Protein AF-C6VYD8-F1 (afdb_monomer)

pLDDT: mean 78.39, std 19.63, range [41.75, 96.69]

Radius of gyration: 19.3 Å; Cα contacts (8 Å, |Δi|>4): 69; chains: 1; bounding box: 24×50×49 Å

Secondary structure (DSSP, 8-state):
----EEEEEETTEEEEEEE-TT--EEEEEEEHHHHHHHHHHHHHHHHHHHGGG-GGGGGGGS---

Sequence (65 aa):
MTGLHYSIVSEKMVWIWYYDHLGGKHLKELLADDAAAFVKRLKAKRETESGLVGTDFLAQYKTTH

Nearest PDB structures (foldseek):
  3to1-assembly1_A  TM=6.122E-01  e=5.442E-01  Saccharomyces cerevisiae S288C
  3tw1-assembly1_A  TM=6.191E-01  e=8.331E-01  Saccharomyces cerevisiae S288C
  3t9p-assembly1_B  TM=5.335E-01  e=1.440E+00  Roseovarius sp. TM1035
  2y8f-assembly1_A  TM=5.794E-01  e=4.305E+00  Homo sapiens
  3u12-assembly2_B  TM=6.022E-01  e=7.442E+00  Homo sapiens

Foldseek 3Di:
DWDWDKDQPDLFWIKIWTADPVRDIDIDIGGGPRSNVVVVVVVVVVCVVVVVVPPPVVVPPPDDD

Solvent-accessible surface area (backbone atoms only — not comparable to full-atom values): 3984 Å² total; per-residue (Å²): 133,75,60,82,43,73,48,78,79,48,70,43,28,28,42,35,35,37,49,50,99,86,66,50,79,47,77,46,80,34,52,49,69,60,16,34,52,51,52,52,52,51,53,54,50,51,50,61,70,58,53,77,78,60,74,71,72,67,65,82,80,68,84,85,133

Organism: Dyadobacter fermentans (strain ATCC 700827 / DSM 18053 / CIP 107007 / KCTC 52180 / NS114) (NCBI:txid471854)

Structure (mmCIF, N/CA/C/O backbone):
data_AF-C6VYD8-F1
#
_entry.id   AF-C6VYD8-F1
#
loop_
_atom_site.group_PDB
_atom_site.id
_atom_site.type_symbol
_atom_site.label_atom_id
_atom_site.label_alt_id
_atom_site.label_comp_id
_atom_site.label_asym_id
_atom_site.label_entity_id
_atom_site.label_seq_id
_atom_site.pdbx_PDB_ins_code
_atom_site.Cartn_x
_atom_site.Cartn_y
_atom_site.Cartn_z
_atom_site.occupancy
_atom_site.B_iso_or_equiv
_atom_site.auth_seq_id
_atom_site.auth_comp_id
_atom_site.auth_asym_id
_atom_site.auth_atom_id
_atom_site.pdbx_PDB_model_num
ATOM 1 N N . MET A 1 1 ? 12.583 8.643 -13.044 1.00 43.41 1 MET A N 1
ATOM 2 C CA . MET A 1 1 ? 12.091 8.682 -11.649 1.00 43.41 1 MET A CA 1
ATOM 3 C C . MET A 1 1 ? 10.953 7.681 -11.534 1.00 43.41 1 MET A C 1
ATOM 5 O O . MET A 1 1 ? 9.865 7.951 -12.019 1.00 43.41 1 MET A O 1
ATOM 9 N N . THR A 1 2 ? 11.222 6.491 -11.006 1.00 54.03 2 THR A N 1
ATOM 10 C CA . THR A 1 2 ? 10.226 5.424 -10.820 1.00 54.03 2 THR A CA 1
ATOM 11 C C . THR A 1 2 ? 9.392 5.740 -9.580 1.00 54.03 2 THR A C 1
ATOM 13 O O . THR A 1 2 ? 9.792 5.439 -8.457 1.00 54.03 2 THR A O 1
ATOM 16 N N . GLY A 1 3 ? 8.277 6.445 -9.772 1.00 67.94 3 GLY A N 1
ATOM 17 C CA . GLY A 1 3 ? 7.344 6.764 -8.695 1.00 67.94 3 GLY A CA 1
ATOM 18 C C . GLY A 1 3 ? 6.593 5.513 -8.247 1.00 67.94 3 GLY A C 1
ATOM 19 O O . GLY A 1 3 ? 6.009 4.811 -9.068 1.00 67.94 3 GLY A O 1
ATOM 20 N N . LEU A 1 4 ? 6.614 5.226 -6.946 1.00 81.06 4 LEU A N 1
ATOM 21 C CA . LEU A 1 4 ? 5.696 4.262 -6.350 1.00 81.06 4 LEU A CA 1
ATOM 22 C C . LEU A 1 4 ? 4.300 4.891 -6.340 1.00 81.06 4 LEU A C 1
ATOM 24 O O . LEU A 1 4 ? 4.102 5.953 -5.749 1.00 81.06 4 LEU A O 1
ATOM 28 N N . HIS A 1 5 ? 3.341 4.241 -6.980 1.00 91.56 5 HIS A N 1
ATOM 29 C CA . HIS A 1 5 ? 1.953 4.675 -7.012 1.00 91.56 5 HIS A CA 1
ATOM 30 C C . HIS A 1 5 ? 1.108 3.792 -6.103 1.00 91.56 5 HIS A C 1
ATOM 32 O O . HIS A 1 5 ? 1.400 2.609 -5.929 1.00 91.56 5 HIS A O 1
ATOM 38 N N . TYR A 1 6 ? 0.048 4.356 -5.531 1.00 93.88 6 TYR A N 1
ATOM 39 C CA . TYR A 1 6 ? -0.893 3.594 -4.724 1.00 93.88 6 TYR A CA 1
ATOM 40 C C . TYR A 1 6 ? -2.310 4.167 -4.801 1.00 93.88 6 TYR A C 1
ATOM 42 O O . TYR A 1 6 ? -2.503 5.348 -5.088 1.00 93.88 6 TYR A O 1
ATOM 50 N N . SER A 1 7 ? -3.295 3.320 -4.510 1.00 95.12 7 SER A N 1
ATOM 51 C CA . SER A 1 7 ? -4.698 3.680 -4.316 1.00 95.12 7 SER A CA 1
ATOM 52 C C . SER A 1 7 ? -5.226 2.985 -3.063 1.00 95.12 7 SER A C 1
ATOM 54 O O . SER A 1 7 ? -5.054 1.775 -2.896 1.00 95.12 7 SER A O 1
ATOM 56 N N . ILE A 1 8 ? -5.839 3.752 -2.162 1.00 94.19 8 ILE A N 1
ATOM 57 C CA . ILE A 1 8 ? -6.444 3.231 -0.933 1.00 94.19 8 ILE A CA 1
ATOM 58 C C . ILE A 1 8 ? -7.895 2.888 -1.258 1.00 94.19 8 ILE A C 1
ATOM 60 O O . ILE A 1 8 ? -8.707 3.784 -1.470 1.00 94.19 8 ILE A O 1
ATOM 64 N N . VAL A 1 9 ? -8.209 1.594 -1.301 1.00 93.88 9 VAL A N 1
ATOM 65 C CA . VAL A 1 9 ? -9.571 1.108 -1.567 1.00 93.88 9 VAL A CA 1
ATOM 66 C C . VAL A 1 9 ? -10.386 1.122 -0.272 1.00 93.88 9 VAL A C 1
ATOM 68 O O . VAL A 1 9 ? -11.544 1.528 -0.261 1.00 93.88 9 VAL A O 1
ATOM 71 N N . SER A 1 10 ? -9.770 0.710 0.840 1.00 93.81 10 SER A N 1
ATOM 72 C CA . SER A 1 10 ? -10.326 0.811 2.195 1.00 93.81 10 SER A CA 1
ATOM 73 C C . SER A 1 10 ? -9.206 0.828 3.243 1.00 93.81 10 SER A C 1
ATOM 75 O O . SER A 1 10 ? -8.034 0.656 2.912 1.00 93.81 10 SER A O 1
ATOM 77 N N . GLU A 1 11 ? -9.543 0.960 4.531 1.00 91.50 11 GLU A N 1
ATOM 78 C CA . GLU A 1 11 ? -8.547 0.848 5.613 1.00 91.50 11 GLU A CA 1
ATOM 79 C C . GLU A 1 11 ? -7.858 -0.525 5.675 1.00 91.50 11 GLU A C 1
ATOM 81 O O . GLU A 1 11 ? -6.777 -0.639 6.245 1.00 91.50 11 GLU A O 1
ATOM 86 N N . LYS A 1 12 ? -8.457 -1.558 5.068 1.00 95.75 12 LYS A N 1
ATOM 87 C CA . LYS A 1 12 ? -7.930 -2.929 5.028 1.00 95.75 12 LYS A CA 1
ATOM 88 C C . LYS A 1 12 ? -7.544 -3.390 3.620 1.00 95.75 12 LYS A C 1
ATOM 90 O O . LYS A 1 12 ? -7.277 -4.575 3.435 1.00 95.75 12 LYS A O 1
ATOM 95 N N . MET A 1 13 ? -7.522 -2.495 2.630 1.00 96.50 13 MET A N 1
ATOM 96 C CA . MET A 1 13 ? -7.149 -2.846 1.259 1.00 96.50 13 MET A CA 1
ATOM 97 C C . MET A 1 13 ? -6.495 -1.675 0.528 1.00 96.50 13 MET A C 1
ATOM 99 O O . MET A 1 13 ? -7.088 -0.604 0.381 1.00 96.50 13 MET A O 1
ATOM 103 N N . VAL A 1 14 ? -5.284 -1.905 0.025 1.00 96.25 14 VAL A N 1
ATOM 104 C CA . VAL A 1 14 ? -4.509 -0.918 -0.734 1.00 96.25 14 VAL A CA 1
ATOM 105 C C . VAL A 1 14 ? -3.896 -1.586 -1.957 1.00 96.25 14 VAL A C 1
ATOM 107 O O . VAL A 1 14 ? -3.317 -2.667 -1.863 1.00 96.25 14 VAL A O 1
ATOM 110 N N . TRP A 1 15 ? -3.978 -0.917 -3.100 1.00 96.69 15 TRP A N 1
ATOM 111 C CA . TRP A 1 15 ? -3.269 -1.309 -4.313 1.00 96.69 15 TRP A CA 1
ATOM 112 C C . TRP A 1 15 ? -2.040 -0.447 -4.502 1.00 96.69 15 TRP A C 1
ATOM 114 O O . TRP A 1 15 ? -2.115 0.771 -4.377 1.00 96.69 15 TRP A O 1
ATOM 124 N N . ILE A 1 16 ? -0.918 -1.077 -4.827 1.00 94.69 16 ILE A N 1
ATOM 125 C CA . ILE A 1 16 ? 0.360 -0.418 -5.076 1.00 94.69 16 ILE A CA 1
ATOM 126 C C . ILE A 1 16 ? 0.859 -0.862 -6.444 1.00 94.69 16 ILE A C 1
ATOM 128 O O . ILE A 1 16 ? 0.792 -2.045 -6.773 1.00 94.69 16 ILE A O 1
ATOM 132 N N . TRP A 1 17 ? 1.377 0.065 -7.243 1.00 94.38 17 TRP A N 1
ATOM 133 C CA . TRP A 1 17 ? 2.035 -0.270 -8.499 1.00 94.38 17 TRP A CA 1
ATOM 134 C C . TRP A 1 17 ? 3.246 0.609 -8.770 1.00 94.38 17 TRP A C 1
ATOM 136 O O . TRP A 1 17 ? 3.348 1.741 -8.302 1.00 94.38 17 TRP A O 1
ATOM 146 N N . TYR A 1 18 ? 4.178 0.075 -9.548 1.00 92.12 18 TYR A N 1
ATOM 147 C CA . TYR A 1 18 ? 5.349 0.801 -10.021 1.00 92.12 18 TYR A CA 1
ATOM 148 C C . TYR A 1 18 ? 5.816 0.236 -11.360 1.00 92.12 18 TYR A C 1
ATOM 150 O O . TYR A 1 18 ? 5.446 -0.874 -11.746 1.00 92.12 18 TYR A O 1
ATOM 158 N N . TYR A 1 19 ? 6.631 1.019 -12.059 1.00 92.06 19 TYR A N 1
ATOM 159 C CA . TYR A 1 19 ? 7.379 0.556 -13.221 1.00 92.06 19 TYR A CA 1
ATOM 160 C C . TYR A 1 19 ? 8.817 0.288 -12.795 1.00 92.06 19 TYR A C 1
ATOM 162 O O . TYR A 1 19 ? 9.410 1.105 -12.085 1.00 92.06 19 TYR A O 1
ATOM 170 N N . ASP A 1 20 ? 9.364 -0.859 -13.182 1.00 89.44 20 ASP A N 1
ATOM 171 C CA . ASP A 1 20 ? 10.789 -1.123 -13.015 1.00 89.44 20 ASP A CA 1
ATOM 172 C C . ASP A 1 20 ? 11.628 -0.341 -14.044 1.00 89.44 20 ASP A C 1
ATOM 174 O O . ASP A 1 20 ? 11.118 0.413 -14.877 1.00 89.44 20 ASP A O 1
ATOM 178 N N . HIS A 1 21 ? 12.948 -0.498 -13.971 1.00 87.94 21 HIS A N 1
ATOM 179 C CA . HIS A 1 21 ? 13.893 0.186 -14.853 1.00 87.94 21 HIS A CA 1
ATOM 180 C C . HIS A 1 21 ? 13.837 -0.297 -16.313 1.00 87.94 21 HIS A C 1
ATOM 182 O O . HIS A 1 21 ? 14.357 0.388 -17.190 1.00 87.94 21 HIS A O 1
ATOM 188 N N . LEU A 1 22 ? 13.204 -1.443 -16.575 1.00 90.94 22 LEU A N 1
ATOM 189 C CA . LEU A 1 22 ? 12.976 -2.001 -17.908 1.00 90.94 22 LEU A CA 1
ATOM 190 C C . LEU A 1 22 ? 11.580 -1.640 -18.450 1.00 90.94 22 LEU A C 1
ATOM 192 O O . LEU A 1 22 ? 11.236 -2.031 -19.562 1.00 90.94 22 LEU A O 1
ATOM 196 N N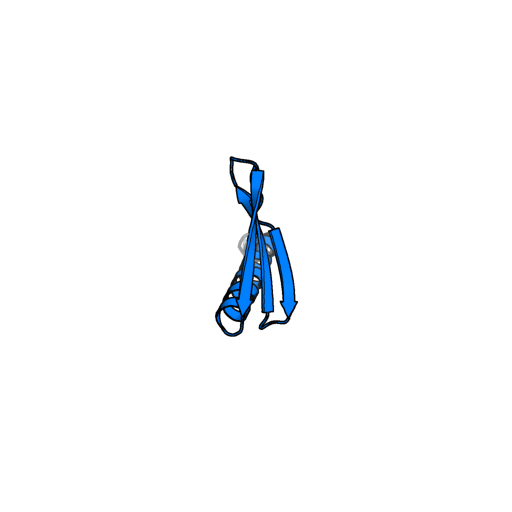 . GLY A 1 23 ? 10.775 -0.892 -17.686 1.00 87.00 23 GLY A N 1
ATOM 197 C CA . GLY A 1 23 ? 9.403 -0.528 -18.043 1.00 87.00 23 GLY A CA 1
ATOM 198 C C . GLY A 1 23 ? 8.358 -1.597 -17.703 1.00 87.00 23 GLY A C 1
ATOM 199 O O . GLY A 1 23 ? 7.191 -1.445 -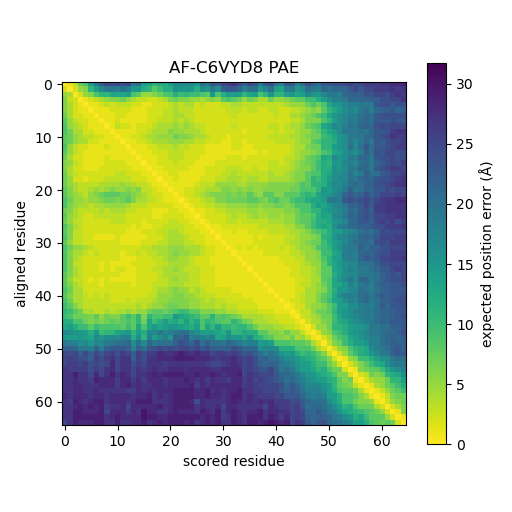18.070 1.00 87.00 23 GLY A O 1
ATOM 200 N N . GLY A 1 24 ? 8.735 -2.657 -16.985 1.00 90.00 24 GLY A N 1
ATOM 201 C CA . GLY A 1 24 ? 7.817 -3.677 -16.490 1.00 90.00 24 GLY A CA 1
ATOM 202 C C . GLY A 1 24 ? 6.888 -3.112 -15.417 1.00 90.00 24 GLY A C 1
ATOM 203 O O . GLY A 1 24 ? 7.340 -2.490 -14.455 1.00 90.00 24 GLY A O 1
ATOM 204 N N . LYS A 1 25 ? 5.577 -3.315 -15.582 1.00 91.81 25 LYS A N 1
ATOM 205 C CA . LYS A 1 25 ? 4.563 -2.885 -14.611 1.00 91.81 25 LYS A CA 1
ATOM 206 C C . LYS A 1 25 ? 4.381 -3.950 -13.534 1.00 91.81 25 LYS A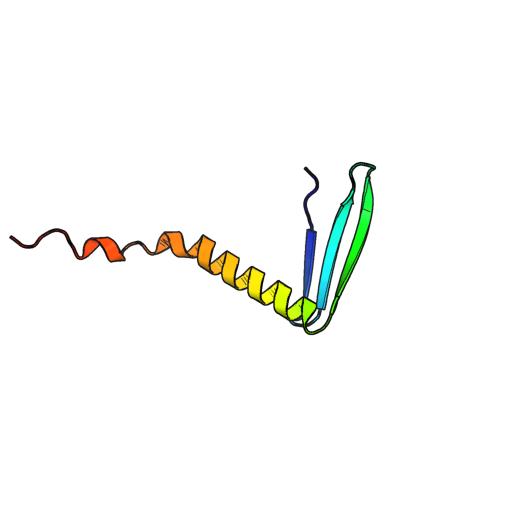 C 1
ATOM 208 O O . LYS A 1 25 ? 3.987 -5.073 -13.836 1.00 91.81 25 LYS A O 1
ATOM 213 N N . HIS A 1 26 ? 4.564 -3.556 -12.281 1.00 92.25 26 HIS A N 1
ATOM 214 C CA . HIS A 1 26 ? 4.352 -4.407 -11.111 1.00 92.25 26 HIS A CA 1
ATOM 215 C C . HIS A 1 26 ? 3.150 -3.915 -10.318 1.00 92.25 26 HIS A C 1
ATOM 217 O O . HIS A 1 26 ? 2.985 -2.710 -10.132 1.00 92.25 26 HIS A O 1
ATOM 223 N N . LEU A 1 27 ? 2.321 -4.847 -9.850 1.00 93.81 27 LEU A N 1
ATOM 224 C CA . LEU A 1 27 ? 1.168 -4.589 -8.991 1.00 93.81 27 LEU A CA 1
ATOM 225 C C . LEU A 1 27 ? 1.313 -5.430 -7.722 1.00 93.81 27 LEU A C 1
ATOM 227 O O . LEU A 1 27 ? 1.629 -6.616 -7.793 1.00 93.81 27 LEU A O 1
ATOM 231 N N . LYS A 1 28 ? 1.046 -4.823 -6.569 1.00 94.25 28 LYS A N 1
ATOM 232 C CA . LYS A 1 28 ? 0.950 -5.512 -5.288 1.00 94.25 28 LYS A CA 1
ATOM 233 C C . LYS A 1 28 ? -0.314 -5.080 -4.565 1.00 94.25 28 LYS A C 1
ATOM 235 O O . LYS A 1 28 ? -0.584 -3.888 -4.420 1.00 94.25 28 LYS A O 1
ATOM 240 N N . GLU A 1 29 ? -1.051 -6.062 -4.074 1.00 95.44 29 GLU A N 1
ATOM 241 C CA . GLU A 1 29 ? -2.200 -5.845 -3.206 1.00 95.44 29 GLU A CA 1
ATOM 242 C C . GLU A 1 29 ? -1.761 -6.016 -1.750 1.00 95.44 29 GLU A C 1
ATOM 244 O O . GLU A 1 29 ? -1.119 -7.005 -1.395 1.00 95.44 29 GLU A O 1
ATOM 249 N N . LEU A 1 30 ? -2.073 -5.029 -0.912 1.00 96.06 30 LEU A N 1
ATOM 250 C CA . LEU A 1 30 ? -1.964 -5.137 0.538 1.00 96.06 30 LEU A CA 1
ATOM 251 C C . LEU A 1 30 ? -3.359 -5.350 1.110 1.00 96.06 30 LEU A C 1
ATOM 253 O O . LEU A 1 30 ? -4.296 -4.634 0.746 1.00 96.06 30 LEU A O 1
ATOM 257 N N . LEU A 1 31 ? -3.474 -6.301 2.031 1.00 95.75 31 LEU A N 1
ATOM 258 C CA . LEU A 1 31 ? -4.731 -6.697 2.656 1.00 95.75 31 LEU A CA 1
ATOM 259 C C . LEU A 1 31 ? -4.605 -6.665 4.180 1.00 95.75 31 LEU A C 1
ATOM 261 O O . LEU A 1 31 ? -3.509 -6.788 4.725 1.00 95.75 31 LEU A O 1
ATOM 265 N N . ALA A 1 32 ? -5.744 -6.516 4.856 1.00 95.75 32 ALA A N 1
ATOM 266 C CA . ALA A 1 32 ? -5.878 -6.586 6.309 1.00 95.75 32 ALA A CA 1
ATOM 267 C C . ALA A 1 32 ? -4.835 -5.723 7.047 1.00 95.75 32 ALA A C 1
ATOM 269 O O . ALA A 1 32 ? -4.809 -4.503 6.862 1.00 95.75 32 ALA A O 1
ATOM 270 N N . ASP A 1 33 ? -3.998 -6.339 7.881 1.00 95.44 33 ASP A N 1
ATOM 271 C CA . ASP A 1 33 ? -3.068 -5.639 8.767 1.00 95.44 33 ASP A CA 1
ATOM 272 C C . ASP A 1 33 ? -1.969 -4.896 7.999 1.00 95.44 33 ASP A C 1
ATOM 274 O O . ASP A 1 33 ? -1.591 -3.792 8.394 1.00 95.44 33 ASP A O 1
ATOM 278 N N . ASP A 1 34 ? -1.520 -5.428 6.859 1.00 93.69 34 ASP A N 1
ATOM 279 C CA . ASP A 1 34 ? -0.516 -4.768 6.017 1.00 93.69 34 ASP A CA 1
ATOM 280 C C . ASP A 1 34 ? -1.069 -3.479 5.400 1.00 93.69 34 ASP A C 1
ATOM 282 O O . ASP A 1 34 ? -0.396 -2.443 5.372 1.00 93.69 34 ASP A O 1
ATOM 286 N N . ALA A 1 35 ? -2.324 -3.519 4.948 1.00 95.69 35 ALA A N 1
ATOM 287 C CA . ALA A 1 35 ? -3.020 -2.341 4.442 1.00 95.69 35 ALA A CA 1
ATOM 288 C C . ALA A 1 35 ? -3.253 -1.307 5.553 1.00 95.69 35 ALA A C 1
ATOM 290 O O . ALA A 1 35 ? -2.956 -0.123 5.369 1.00 95.69 35 ALA A O 1
ATOM 291 N N . ALA A 1 36 ? -3.708 -1.751 6.726 1.00 95.06 36 ALA A N 1
ATOM 292 C CA . ALA A 1 36 ? -3.949 -0.872 7.866 1.00 95.06 36 ALA A CA 1
ATOM 293 C C . ALA A 1 36 ? -2.653 -0.196 8.344 1.00 95.06 36 ALA A C 1
ATOM 295 O O . ALA A 1 36 ? -2.620 1.016 8.590 1.00 95.06 36 ALA A O 1
ATOM 296 N N . ALA A 1 37 ? -1.555 -0.954 8.411 1.00 94.69 37 ALA A N 1
ATOM 297 C CA . ALA A 1 37 ? -0.237 -0.437 8.753 1.00 94.69 37 ALA A CA 1
ATOM 298 C C . ALA A 1 37 ? 0.249 0.602 7.731 1.00 94.69 37 ALA A C 1
ATOM 300 O O . ALA A 1 37 ? 0.787 1.643 8.124 1.00 94.69 37 ALA A O 1
ATOM 301 N N . PHE A 1 38 ? 0.029 0.358 6.436 1.00 93.12 38 PHE A N 1
ATOM 302 C CA . PHE A 1 38 ? 0.371 1.301 5.372 1.00 93.12 38 PHE A CA 1
ATOM 303 C C . PHE A 1 38 ? -0.397 2.625 5.511 1.00 93.12 38 PHE A C 1
ATOM 305 O O . PHE A 1 38 ? 0.217 3.695 5.544 1.00 93.12 38 PHE A O 1
ATOM 312 N N . VAL A 1 39 ? -1.722 2.565 5.683 1.00 92.19 39 VAL A N 1
ATOM 313 C CA . VAL A 1 39 ? -2.578 3.755 5.851 1.00 92.19 39 VAL A CA 1
ATOM 314 C C . VAL A 1 39 ? -2.199 4.546 7.107 1.00 92.19 39 VAL A C 1
ATOM 316 O O . VAL A 1 39 ? -2.117 5.775 7.058 1.00 92.19 39 VAL A O 1
ATOM 319 N N . LYS A 1 40 ? -1.907 3.864 8.224 1.00 93.50 40 LYS A N 1
ATOM 320 C CA . LYS A 1 40 ? -1.479 4.515 9.473 1.00 93.50 40 LYS A CA 1
ATOM 321 C C . LYS A 1 40 ? -0.179 5.304 9.290 1.00 93.50 40 LYS A C 1
ATOM 323 O O . LYS A 1 40 ? -0.096 6.449 9.731 1.00 93.50 40 LYS A O 1
ATOM 328 N N . ARG A 1 41 ? 0.818 4.725 8.608 1.00 91.00 41 ARG A N 1
ATOM 329 C CA . ARG A 1 41 ? 2.090 5.411 8.308 1.00 91.00 41 ARG A CA 1
ATOM 330 C C . ARG A 1 41 ? 1.883 6.626 7.402 1.00 91.00 41 ARG A C 1
ATOM 332 O O . ARG A 1 41 ? 2.522 7.653 7.612 1.00 91.00 41 ARG A O 1
ATOM 339 N N . LEU A 1 42 ? 0.969 6.531 6.438 1.00 88.56 42 LEU A N 1
ATOM 340 C CA . LEU A 1 42 ? 0.601 7.640 5.553 1.00 88.56 42 LEU A CA 1
ATOM 341 C C . LEU A 1 42 ? -0.021 8.818 6.308 1.00 88.56 42 LEU A C 1
ATOM 343 O O . LEU A 1 42 ? 0.390 9.959 6.097 1.00 88.56 42 LEU A O 1
ATOM 347 N N . LYS A 1 43 ? -0.971 8.542 7.212 1.00 87.50 43 LYS A N 1
ATOM 348 C CA . LYS A 1 43 ? -1.599 9.568 8.062 1.00 87.50 43 LYS A CA 1
ATOM 349 C C . LYS A 1 43 ? -0.554 10.269 8.944 1.00 87.50 43 LYS A C 1
ATOM 351 O O . LYS A 1 43 ? -0.462 11.492 8.904 1.00 87.50 43 LYS A O 1
ATOM 356 N N . ALA A 1 44 ? 0.320 9.506 9.606 1.00 83.62 44 ALA A N 1
ATOM 357 C CA . ALA A 1 44 ? 1.388 10.059 10.447 1.00 83.62 44 ALA A CA 1
ATOM 358 C C . ALA A 1 44 ? 2.392 10.932 9.663 1.00 83.62 44 ALA A C 1
ATOM 360 O O . ALA A 1 44 ? 2.830 11.979 10.145 1.00 83.62 44 ALA A O 1
ATOM 361 N N . LYS A 1 45 ? 2.743 10.540 8.428 1.00 79.00 45 LYS A N 1
ATOM 362 C CA . LYS A 1 45 ? 3.618 11.344 7.557 1.00 79.00 45 LYS A CA 1
ATOM 363 C C . LYS A 1 45 ? 2.957 12.666 7.166 1.00 79.00 45 LYS A C 1
ATOM 365 O O . LYS A 1 45 ? 3.610 13.702 7.216 1.00 79.00 45 LYS A O 1
ATOM 370 N N . ARG A 1 46 ? 1.656 12.646 6.853 1.00 74.12 46 ARG A N 1
ATOM 371 C CA . ARG A 1 46 ? 0.885 13.854 6.523 1.00 74.12 46 ARG A CA 1
ATOM 372 C C . ARG A 1 46 ? 0.780 14.814 7.706 1.00 74.12 46 ARG A C 1
ATOM 374 O O . ARG A 1 46 ? 0.866 16.020 7.506 1.00 74.12 46 ARG A O 1
ATOM 381 N N . GLU A 1 47 ? 0.635 14.294 8.920 1.00 66.25 47 GLU A N 1
ATOM 382 C CA . GLU A 1 47 ? 0.646 15.092 10.154 1.00 66.25 47 GLU A CA 1
ATOM 383 C C . GLU A 1 47 ? 2.025 15.708 10.420 1.00 66.25 47 GLU A C 1
ATOM 385 O O . GLU A 1 47 ? 2.113 16.874 10.784 1.00 66.25 47 GLU A O 1
ATOM 390 N N . THR A 1 48 ? 3.103 14.969 10.150 1.00 61.62 48 THR A N 1
ATOM 391 C CA . THR A 1 48 ? 4.480 15.474 10.290 1.00 61.62 48 THR A CA 1
ATOM 392 C C . THR A 1 48 ? 4.797 16.558 9.252 1.00 61.62 48 THR A C 1
ATOM 394 O O . THR A 1 48 ? 5.413 17.567 9.579 1.00 61.62 48 THR A O 1
ATOM 397 N N . GLU A 1 49 ? 4.333 16.391 8.011 1.00 58.75 49 GLU A N 1
ATOM 398 C CA . GLU A 1 49 ? 4.499 17.381 6.937 1.00 58.75 49 GLU A CA 1
ATOM 399 C C . GLU A 1 49 ? 3.581 18.606 7.124 1.00 58.75 49 GLU A C 1
ATOM 401 O O . GLU A 1 49 ? 3.956 19.714 6.749 1.00 58.75 49 GLU A O 1
ATOM 406 N N . SER A 1 50 ? 2.415 18.440 7.761 1.00 55.00 50 SER A N 1
ATOM 407 C CA . SER A 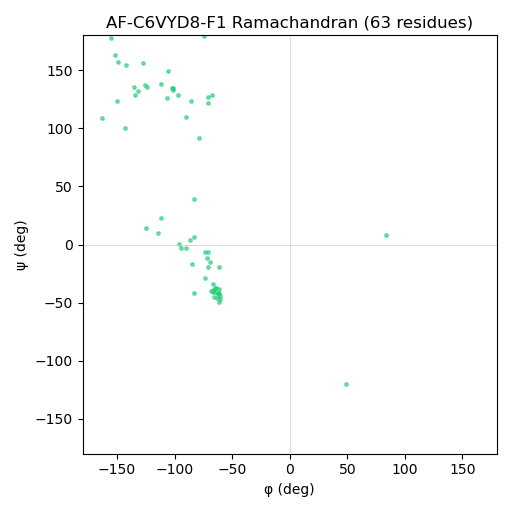1 50 ? 1.501 19.547 8.107 1.00 55.00 50 SER A CA 1
ATOM 408 C C . SER A 1 50 ? 1.864 20.237 9.435 1.00 55.00 50 SER A C 1
ATOM 410 O O . SER A 1 50 ? 1.429 21.358 9.688 1.00 55.00 50 SER A O 1
ATOM 412 N N . GLY A 1 51 ? 2.685 19.601 10.278 1.00 47.09 51 GLY A N 1
ATOM 413 C CA . GLY A 1 51 ? 3.119 20.099 11.588 1.00 47.09 51 GLY A CA 1
ATOM 414 C C . GLY A 1 51 ? 4.139 21.244 11.546 1.00 47.09 51 GLY A C 1
ATOM 415 O O . GLY A 1 51 ? 4.424 21.839 12.581 1.00 47.09 51 GLY A O 1
ATOM 416 N N . LEU A 1 52 ? 4.644 21.612 10.363 1.00 47.97 52 LEU A N 1
ATOM 417 C CA . LEU A 1 52 ? 5.481 22.806 10.162 1.00 47.97 52 LEU A CA 1
ATOM 418 C C . LEU A 1 52 ? 4.679 24.109 9.977 1.00 47.97 52 LEU A C 1
ATOM 420 O O . LEU A 1 52 ? 5.272 25.152 9.725 1.00 47.97 52 LEU A O 1
ATOM 424 N N . VAL A 1 53 ? 3.351 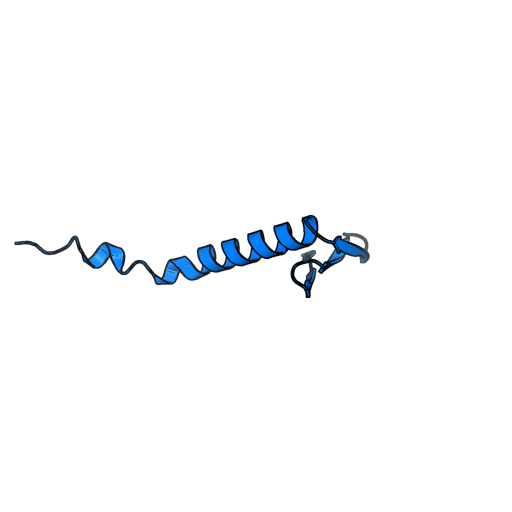24.084 10.145 1.00 50.38 53 VAL A 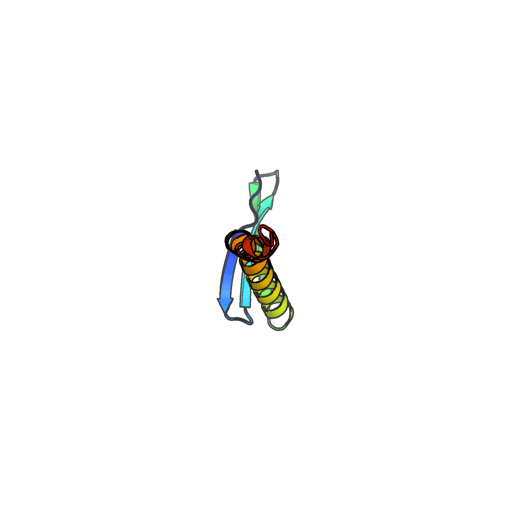N 1
ATOM 425 C CA . VAL A 1 53 ? 2.518 25.307 10.210 1.00 50.38 53 VAL A CA 1
ATOM 426 C C . VAL A 1 53 ? 2.279 25.762 11.665 1.00 50.38 53 VAL A C 1
ATOM 428 O O . VAL A 1 53 ? 1.692 26.808 11.902 1.00 50.38 53 VAL A O 1
ATOM 431 N N . GLY A 1 54 ? 2.766 25.017 12.665 1.00 46.56 54 GLY A N 1
ATOM 432 C CA . GLY A 1 54 ? 2.431 25.227 14.079 1.00 46.56 54 GLY A CA 1
ATOM 433 C C . GLY A 1 54 ? 3.552 25.739 14.987 1.00 46.56 54 GLY A C 1
ATOM 434 O O . GLY A 1 54 ? 3.474 25.522 16.193 1.00 46.56 54 GLY A O 1
ATOM 435 N N . THR A 1 55 ? 4.599 26.401 14.481 1.00 49.25 55 THR A N 1
ATOM 436 C CA . THR A 1 55 ? 5.602 27.050 15.354 1.00 49.25 55 THR A CA 1
ATOM 437 C C . THR A 1 55 ? 5.171 28.442 15.834 1.00 49.25 55 THR A C 1
ATOM 439 O O . THR A 1 55 ? 6.008 29.326 15.983 1.00 49.25 55 THR A O 1
ATOM 442 N N . ASP A 1 56 ? 3.887 28.619 16.157 1.00 52.16 56 ASP A N 1
ATOM 443 C CA . ASP A 1 56 ? 3.423 29.689 17.057 1.00 52.16 56 ASP A CA 1
ATOM 444 C C . ASP A 1 56 ? 3.831 29.425 18.522 1.00 52.16 56 ASP A C 1
ATOM 446 O O . ASP A 1 56 ? 3.687 30.282 19.390 1.00 52.16 56 ASP A O 1
ATOM 450 N N . PHE A 1 57 ? 4.413 28.259 18.822 1.00 51.88 57 PHE A N 1
ATOM 451 C CA . PHE A 1 57 ? 4.862 27.922 2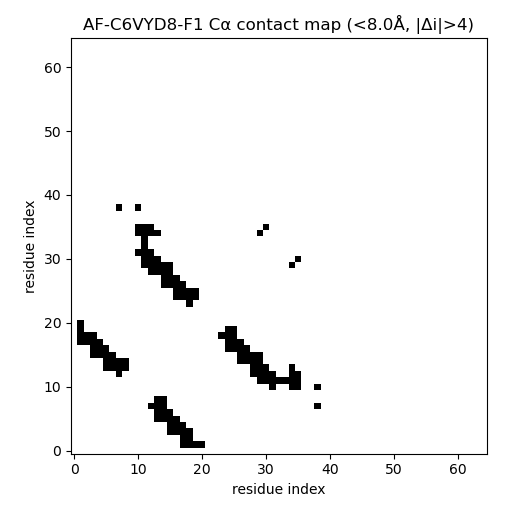0.174 1.00 51.88 57 PHE A CA 1
ATOM 452 C C . PHE A 1 57 ? 6.107 28.708 20.639 1.00 51.88 57 PHE A C 1
ATOM 454 O O . PHE A 1 57 ? 6.354 28.826 21.836 1.00 51.88 57 PHE A O 1
ATOM 461 N N . LEU A 1 58 ? 6.894 29.292 19.724 1.00 50.06 58 LEU A N 1
ATOM 462 C CA . LEU A 1 58 ? 8.095 30.067 20.086 1.00 50.06 58 LEU A CA 1
ATOM 463 C C . LEU A 1 58 ? 7.835 31.564 20.323 1.00 50.06 58 LEU A C 1
ATOM 465 O O . LEU A 1 58 ? 8.746 32.272 20.755 1.00 50.06 58 LEU A O 1
ATOM 469 N N . ALA A 1 59 ? 6.605 32.050 20.129 1.00 51.41 59 ALA A N 1
ATOM 470 C CA . ALA A 1 59 ? 6.247 33.427 20.478 1.00 51.41 59 ALA A CA 1
ATOM 471 C C . ALA A 1 59 ? 6.151 33.658 22.003 1.00 51.41 59 ALA A C 1
ATOM 473 O O . ALA A 1 59 ? 6.114 34.800 22.451 1.00 51.41 59 ALA A O 1
ATOM 474 N N . GLN A 1 60 ? 6.165 32.596 22.821 1.00 50.69 60 GLN A N 1
ATOM 475 C CA . GLN A 1 60 ? 5.982 32.697 24.274 1.00 50.69 60 GLN A CA 1
ATOM 476 C C . GLN A 1 60 ? 7.276 32.971 25.077 1.00 50.69 60 GLN A C 1
ATOM 478 O O . GLN A 1 60 ? 7.221 33.026 26.301 1.00 50.69 60 GLN A O 1
ATOM 483 N N . TYR A 1 61 ? 8.434 33.183 24.428 1.00 52.00 61 TYR A N 1
ATOM 484 C CA . TYR A 1 61 ? 9.723 33.397 25.125 1.00 52.00 61 TYR A CA 1
ATOM 485 C C . TYR A 1 61 ? 10.501 34.680 24.769 1.00 52.00 61 TYR A C 1
ATOM 487 O O .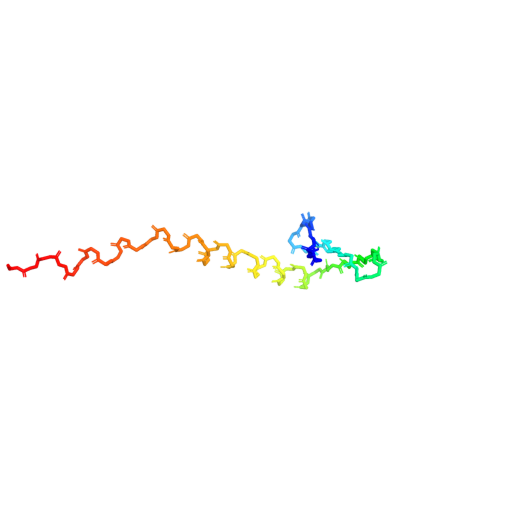 TYR A 1 61 ? 11.660 34.823 25.156 1.00 52.00 61 TYR A O 1
ATOM 495 N N . LYS A 1 62 ? 9.885 35.656 24.094 1.00 50.84 62 LYS A N 1
ATOM 496 C CA . LYS A 1 62 ? 10.393 37.042 24.010 1.00 50.84 62 LYS A CA 1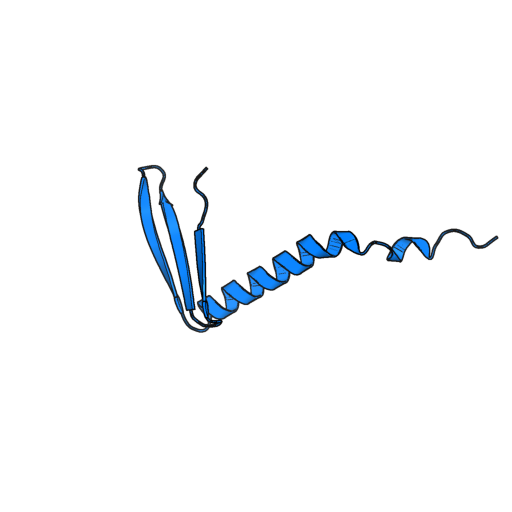
ATOM 497 C C . LYS A 1 62 ? 9.161 37.951 24.042 1.00 50.84 62 LYS A C 1
ATOM 499 O O . LYS A 1 62 ? 8.422 37.980 23.073 1.00 50.84 62 LYS A O 1
ATOM 504 N N . THR A 1 63 ? 8.777 38.579 25.147 1.00 47.81 63 THR A N 1
ATOM 505 C CA . THR A 1 63 ? 9.537 39.622 25.840 1.00 47.81 63 THR A CA 1
ATOM 506 C C . THR A 1 63 ? 8.964 39.775 27.251 1.00 47.81 63 THR A C 1
ATOM 508 O O . THR A 1 63 ? 7.857 40.283 27.417 1.00 47.81 63 THR A O 1
ATOM 511 N N . THR A 1 64 ? 9.715 39.342 28.260 1.00 47.44 64 THR A N 1
ATOM 512 C CA . THR A 1 64 ? 9.555 39.825 29.635 1.00 47.44 64 THR A CA 1
ATOM 513 C C . THR A 1 64 ? 10.742 40.741 29.911 1.00 47.44 64 THR A C 1
ATOM 515 O O . THR A 1 64 ? 11.880 40.300 29.750 1.00 47.44 64 THR A O 1
ATOM 518 N N . HIS A 1 65 ? 10.415 41.961 30.351 1.00 41.75 65 HIS A N 1
ATOM 519 C CA . HIS A 1 65 ? 11.259 43.107 30.722 1.00 41.75 65 HIS A CA 1
ATOM 520 C C . HIS A 1 65 ? 11.758 44.022 29.603 1.00 41.75 65 HIS A C 1
ATOM 522 O O . HIS A 1 65 ? 12.600 43.605 28.783 1.00 41.75 65 HIS A O 1
#

Mean predicted aligned error: 11.43 Å